Protein AF-A0A074REG5-F1 (afdb_monomer_lite)

Radius of gyration: 25.21 Å; chains: 1; bounding box: 46×37×76 Å

Sequence (120 aa):
PRLTLSINTLLETTALWSAQWFNKPKFHILLHLPEHIRRFGPATLFATETFESYNFIIRLRSIHSNRHAPSHDISRAFCRLYAVRFLVSGGWITQSVGSDGQSLQKITPRQAGSGILELM

Organism: NCBI:txid1423351

pLDDT: mean 84.44, std 11.98, range [45.91, 95.81]

Structure (mmCIF, N/CA/C/O backbone):
data_AF-A0A074REG5-F1
#
_entry.id   AF-A0A074REG5-F1
#
loop_
_atom_site.group_PDB
_atom_site.id
_atom_site.type_symbol
_atom_site.label_atom_id
_atom_site.label_alt_id
_atom_site.label_comp_id
_atom_site.label_asym_id
_atom_site.label_entity_id
_atom_site.label_seq_id
_atom_site.pdbx_PDB_ins_code
_atom_site.Cartn_x
_atom_site.Cartn_y
_atom_site.Cartn_z
_atom_site.occupancy
_atom_site.B_iso_or_equiv
_atom_site.auth_seq_id
_atom_site.auth_comp_id
_atom_site.auth_asym_id
_atom_site.auth_atom_id
_atom_site.pdbx_PDB_model_num
ATOM 1 N N . PRO A 1 1 ? -19.374 -12.621 11.558 1.00 70.69 1 PRO A N 1
ATOM 2 C CA . PRO A 1 1 ? -19.630 -12.799 13.008 1.00 70.69 1 PRO A CA 1
ATOM 3 C C . PRO A 1 1 ? -18.363 -12.906 13.878 1.00 70.69 1 PRO A C 1
ATOM 5 O O . PRO A 1 1 ? -18.261 -12.151 14.835 1.00 70.69 1 PRO A O 1
ATOM 8 N N . ARG A 1 2 ? -17.385 -13.770 13.550 1.00 89.38 2 ARG A N 1
ATOM 9 C CA . ARG A 1 2 ? -16.176 -13.960 14.383 1.00 89.38 2 ARG A CA 1
ATOM 10 C C . ARG A 1 2 ? -15.322 -12.698 14.565 1.00 89.38 2 ARG A C 1
ATOM 12 O O . ARG A 1 2 ? -14.957 -12.389 15.686 1.00 89.38 2 ARG A O 1
ATOM 19 N N . LEU A 1 3 ? -15.085 -11.939 13.492 1.00 89.00 3 LEU A N 1
ATOM 20 C CA . LEU A 1 3 ? -14.274 -10.716 13.549 1.00 89.00 3 LEU A CA 1
ATOM 21 C C . LEU A 1 3 ? -14.845 -9.664 14.516 1.00 89.00 3 LEU A C 1
ATOM 23 O O . LEU A 1 3 ? -14.117 -9.137 15.346 1.00 89.00 3 LEU A O 1
ATOM 27 N N . THR A 1 4 ? -16.147 -9.379 14.428 1.00 91.88 4 THR A N 1
ATOM 28 C CA . THR A 1 4 ? -16.814 -8.399 15.301 1.00 91.88 4 THR A CA 1
ATOM 29 C C . THR A 1 4 ? -16.741 -8.810 16.770 1.00 91.88 4 THR A C 1
ATOM 31 O O . THR A 1 4 ? -16.478 -7.969 17.619 1.00 91.88 4 THR A O 1
ATOM 34 N N . LEU A 1 5 ? -16.908 -10.105 17.063 1.00 94.31 5 LEU A N 1
ATOM 35 C CA . LEU A 1 5 ? -16.771 -10.628 18.422 1.00 94.31 5 LEU A CA 1
ATOM 36 C C . LEU A 1 5 ? -15.347 -10.423 18.953 1.00 94.31 5 LEU A C 1
ATOM 38 O O . LEU A 1 5 ? -15.178 -9.891 20.042 1.00 94.31 5 LEU A O 1
ATOM 42 N N . SER A 1 6 ? -14.329 -10.781 18.166 1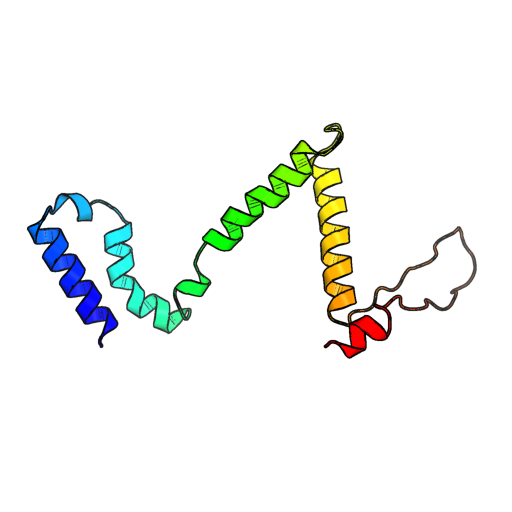.00 94.12 6 SER A N 1
ATOM 43 C CA . SER A 1 6 ? -12.927 -10.590 18.551 1.00 94.12 6 SER A CA 1
ATOM 44 C C . SER A 1 6 ? -12.578 -9.120 18.789 1.00 94.12 6 SER A C 1
ATOM 46 O O . SER A 1 6 ? -11.852 -8.817 19.731 1.00 94.12 6 SER A O 1
ATOM 48 N N . ILE A 1 7 ? -13.111 -8.209 17.967 1.00 94.38 7 ILE A N 1
ATOM 49 C CA . ILE A 1 7 ? -12.947 -6.764 18.168 1.00 94.38 7 ILE A CA 1
ATOM 50 C C . ILE A 1 7 ? -13.583 -6.351 19.495 1.00 94.38 7 ILE A C 1
ATOM 52 O O . ILE A 1 7 ? -12.907 -5.725 20.300 1.00 94.38 7 ILE A O 1
ATOM 56 N N . ASN A 1 8 ? -14.827 -6.748 19.765 1.00 94.50 8 ASN A N 1
ATOM 57 C CA . ASN A 1 8 ? -15.507 -6.396 21.014 1.00 94.50 8 ASN A CA 1
ATOM 58 C C . ASN A 1 8 ? -14.749 -6.908 22.245 1.00 94.50 8 ASN A C 1
ATOM 60 O O . ASN A 1 8 ? -14.478 -6.124 23.147 1.00 94.50 8 ASN A O 1
ATOM 64 N N . THR A 1 9 ? -14.302 -8.168 22.246 1.00 95.81 9 THR A N 1
ATOM 65 C CA . THR A 1 9 ? -13.486 -8.722 23.340 1.00 95.81 9 THR A CA 1
ATOM 66 C C . THR A 1 9 ? -12.182 -7.943 23.530 1.00 95.81 9 THR A C 1
ATOM 68 O O . THR A 1 9 ? -11.772 -7.676 24.659 1.00 95.81 9 THR A O 1
ATOM 71 N N . LEU A 1 10 ? -11.522 -7.531 22.443 1.00 94.62 10 LEU A N 1
ATOM 72 C CA . LEU A 1 10 ? -10.321 -6.700 22.523 1.00 94.62 10 LEU A CA 1
ATOM 73 C C . LEU A 1 10 ? -10.622 -5.310 23.103 1.00 94.62 10 LEU A C 1
ATOM 75 O O . LEU A 1 10 ? -9.859 -4.817 23.932 1.00 94.62 10 LEU A O 1
ATOM 79 N N . LEU A 1 11 ? -11.728 -4.675 22.711 1.00 94.12 11 LEU A N 1
ATOM 80 C CA . LEU A 1 11 ? -12.128 -3.375 23.255 1.00 94.12 11 LEU A CA 1
ATOM 81 C C . LEU A 1 11 ? -12.491 -3.483 24.744 1.00 94.12 11 LEU A C 1
ATOM 83 O O . LEU A 1 11 ? -12.010 -2.684 25.540 1.00 94.12 11 LEU A O 1
ATOM 87 N N . GLU A 1 12 ? -13.258 -4.496 25.142 1.00 94.56 12 GLU A N 1
ATOM 88 C CA . GLU A 1 12 ? -13.630 -4.747 26.541 1.00 94.56 12 GLU A CA 1
ATOM 89 C C . GLU A 1 12 ? -12.396 -4.985 27.423 1.00 94.56 12 GLU A C 1
ATOM 91 O O . GLU A 1 12 ? -12.228 -4.336 28.455 1.00 94.56 12 GLU A O 1
ATOM 96 N N . THR A 1 13 ? -11.477 -5.851 26.988 1.00 95.06 13 THR A N 1
ATOM 97 C CA . THR A 1 13 ? -10.223 -6.118 27.717 1.00 95.06 13 THR A CA 1
ATOM 98 C C . THR A 1 13 ? -9.319 -4.887 27.790 1.00 95.06 13 THR A C 1
ATOM 100 O O . THR A 1 13 ? -8.719 -4.624 28.833 1.00 95.06 13 THR A O 1
ATOM 103 N N . THR A 1 14 ? -9.264 -4.077 26.729 1.00 94.31 14 THR A N 1
ATOM 104 C CA . THR A 1 14 ? -8.507 -2.815 26.734 1.00 94.31 14 THR A CA 1
ATOM 105 C C . THR A 1 14 ? -9.126 -1.793 27.691 1.00 94.31 14 THR A C 1
ATOM 107 O O . THR A 1 14 ? -8.391 -1.089 28.380 1.00 94.31 14 THR A O 1
ATOM 110 N N . ALA A 1 15 ? -10.458 -1.733 27.790 1.00 93.81 15 ALA A N 1
ATOM 111 C CA . ALA A 1 15 ? -11.157 -0.859 28.732 1.00 93.81 15 ALA A CA 1
ATOM 112 C C . ALA A 1 15 ? -10.898 -1.232 30.190 1.00 93.81 15 ALA A C 1
ATOM 114 O O . ALA A 1 15 ? -10.700 -0.337 31.011 1.00 93.81 15 ALA A O 1
ATOM 115 N N . LEU A 1 16 ? -10.837 -2.533 30.489 1.00 95.38 16 LEU A N 1
ATOM 116 C CA . LEU A 1 16 ? -10.455 -3.030 31.811 1.00 95.38 16 LEU A CA 1
ATOM 117 C C . LEU A 1 16 ? -9.010 -2.667 32.167 1.00 95.38 16 LEU A C 1
ATOM 119 O O . LEU A 1 16 ? -8.718 -2.404 33.330 1.00 95.38 16 LEU A O 1
ATOM 123 N N . TRP A 1 17 ? -8.110 -2.635 31.182 1.00 94.25 17 TRP A N 1
ATOM 124 C CA . TRP A 1 17 ? -6.721 -2.250 31.414 1.00 94.25 17 TRP A CA 1
ATOM 125 C C . TRP A 1 17 ? -6.550 -0.735 31.589 1.00 94.25 17 TRP A C 1
ATOM 127 O O . TRP A 1 17 ? -5.944 -0.292 32.563 1.00 94.25 17 TRP A O 1
ATOM 137 N N . SER A 1 18 ? -7.054 0.071 30.648 1.00 93.25 18 SER A N 1
ATOM 138 C CA . SER A 1 18 ? -7.073 1.533 30.750 1.00 93.25 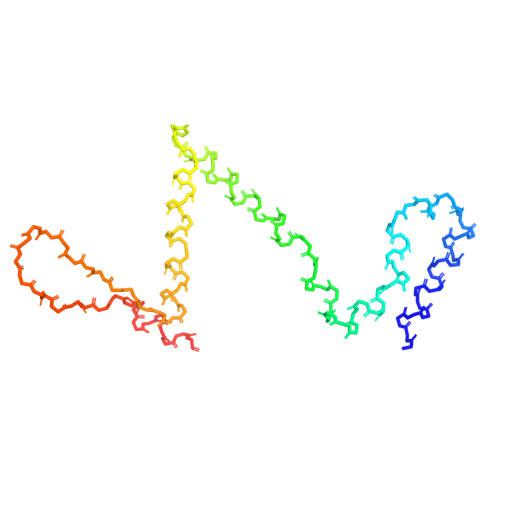18 SER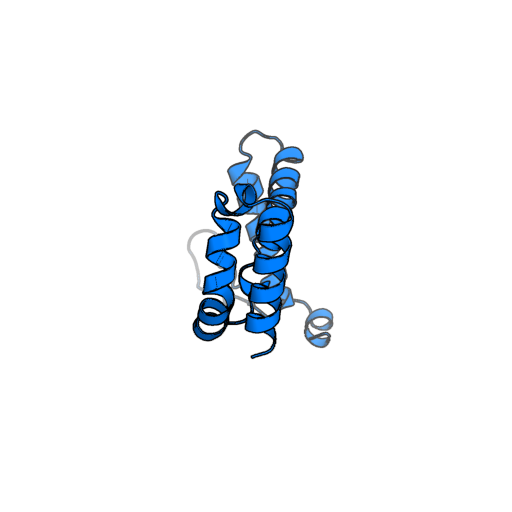 A CA 1
ATOM 139 C C . SER A 1 18 ? -7.973 2.168 29.689 1.00 93.25 18 SER A C 1
ATOM 141 O O . SER A 1 18 ? -7.744 2.044 28.484 1.00 93.25 18 SER A O 1
ATOM 143 N N . ALA A 1 19 ? -8.938 2.974 30.134 1.00 90.12 19 ALA A N 1
ATOM 144 C CA . ALA A 1 19 ? -9.818 3.723 29.239 1.00 90.12 19 ALA A CA 1
ATOM 145 C C . ALA A 1 19 ? -9.106 4.853 28.459 1.00 90.12 19 ALA A C 1
ATOM 147 O O . ALA A 1 19 ? -9.646 5.370 27.482 1.00 90.12 19 ALA A O 1
ATOM 148 N N . GLN A 1 20 ? -7.879 5.235 28.834 1.00 91.38 20 GLN A N 1
ATOM 149 C CA . GLN A 1 20 ? -7.147 6.317 28.156 1.00 91.38 20 GLN A CA 1
ATOM 150 C C . GLN A 1 20 ? -6.809 5.984 26.697 1.00 91.38 20 GLN A C 1
ATOM 152 O O . GLN A 1 20 ? -6.657 6.889 25.871 1.00 91.38 20 GLN A O 1
ATOM 157 N N . TRP A 1 21 ? -6.717 4.694 26.364 1.00 87.62 21 TRP A N 1
ATOM 158 C CA . TRP A 1 21 ? -6.415 4.225 25.015 1.00 87.62 21 TRP A CA 1
ATOM 159 C C . TRP A 1 21 ? -7.494 4.601 23.992 1.00 87.62 21 TRP A C 1
ATOM 161 O O . TRP A 1 21 ? -7.160 4.853 22.833 1.00 87.62 21 TRP A O 1
ATOM 171 N N . PHE A 1 22 ? -8.755 4.757 24.413 1.00 91.00 22 PHE A N 1
ATOM 172 C CA . PHE A 1 22 ? -9.860 5.136 23.522 1.00 91.00 22 PHE A CA 1
ATOM 173 C C . PHE A 1 22 ? -9.783 6.574 23.002 1.00 91.00 22 PHE A C 1
ATOM 175 O O . PHE A 1 22 ? -10.428 6.891 22.007 1.00 91.00 22 PHE A O 1
ATOM 182 N N . ASN A 1 23 ? -8.930 7.423 23.585 1.00 91.31 23 ASN A N 1
ATOM 183 C CA . ASN A 1 23 ? -8.636 8.744 23.024 1.00 91.31 23 ASN A CA 1
ATOM 184 C C . ASN A 1 23 ? -7.849 8.660 21.703 1.00 91.31 23 ASN A C 1
ATOM 186 O O . ASN A 1 23 ? -7.704 9.658 20.996 1.00 91.31 23 ASN A O 1
ATOM 190 N N . LYS A 1 24 ? -7.287 7.492 21.360 1.00 90.50 24 LYS A N 1
ATOM 191 C CA . LYS A 1 24 ? -6.577 7.299 20.094 1.00 90.50 24 LYS A CA 1
ATOM 192 C C . LYS A 1 24 ? -7.569 6.927 18.983 1.00 90.50 24 LYS A C 1
ATOM 194 O O . LYS A 1 24 ? -8.307 5.952 19.124 1.00 90.50 24 LYS A O 1
ATOM 199 N N . PRO A 1 25 ? -7.499 7.586 17.810 1.00 89.94 25 PRO A N 1
ATOM 200 C CA . PRO A 1 25 ? -8.435 7.347 16.706 1.00 89.94 25 PRO A CA 1
ATOM 201 C C . PRO A 1 25 ? -8.380 5.912 16.159 1.00 89.94 25 PRO A C 1
ATOM 203 O O . PRO A 1 25 ? -9.351 5.429 15.584 1.00 89.94 25 PRO A O 1
ATOM 206 N N . LYS A 1 26 ? -7.271 5.190 16.375 1.00 87.38 26 LYS A N 1
ATOM 207 C CA . LYS A 1 26 ? -7.111 3.794 15.940 1.00 87.38 26 LYS A CA 1
ATOM 208 C C . LYS A 1 26 ? -8.166 2.857 16.544 1.00 87.38 26 LYS A C 1
ATOM 210 O O . LYS A 1 26 ? -8.642 1.975 15.839 1.00 87.38 26 LYS A O 1
ATOM 215 N N . PHE A 1 27 ? -8.573 3.072 17.797 1.00 91.19 27 PHE A N 1
ATOM 216 C CA . PHE A 1 27 ? -9.607 2.249 18.438 1.00 91.19 27 PHE A CA 1
ATOM 217 C C . PHE A 1 27 ? -10.998 2.506 17.853 1.00 91.19 27 PHE A C 1
ATOM 219 O O . PHE A 1 27 ? -11.773 1.570 17.687 1.00 91.19 27 PHE A O 1
ATOM 226 N N . HIS A 1 28 ? -11.284 3.747 17.453 1.00 90.44 28 HIS A N 1
ATOM 227 C CA . HIS A 1 28 ? -12.514 4.075 16.735 1.00 90.44 28 HIS A CA 1
ATOM 228 C C . HIS A 1 28 ? -12.563 3.404 15.351 1.00 90.44 28 HIS A C 1
ATOM 230 O O . HIS A 1 28 ? -13.590 2.854 14.963 1.00 90.44 28 HIS A O 1
ATOM 236 N N . ILE A 1 29 ? -11.437 3.374 14.629 1.00 90.38 29 ILE A N 1
ATOM 237 C CA . ILE A 1 29 ? -11.339 2.736 13.305 1.00 90.38 29 ILE A CA 1
ATOM 238 C C . ILE A 1 29 ? -11.601 1.223 13.374 1.00 90.38 29 ILE A C 1
ATOM 240 O O . ILE A 1 29 ? -12.211 0.676 12.457 1.00 90.38 29 ILE A O 1
ATOM 244 N N . LEU A 1 30 ? -11.189 0.540 14.451 1.00 91.69 30 LEU A N 1
ATOM 245 C CA . LEU A 1 30 ? -11.446 -0.897 14.621 1.00 91.69 30 LEU A CA 1
ATOM 246 C C . LEU A 1 30 ? -12.942 -1.232 14.613 1.00 91.69 30 LEU A C 1
ATOM 248 O O . LEU A 1 30 ? -13.320 -2.269 14.074 1.00 91.69 30 LEU A O 1
ATOM 252 N N . LEU A 1 31 ? -13.793 -0.349 15.143 1.00 91.81 31 LEU A N 1
ATOM 253 C CA . LEU A 1 31 ? -15.244 -0.544 15.150 1.00 91.81 31 LEU A CA 1
ATOM 254 C C . LEU A 1 31 ? -15.830 -0.558 13.727 1.00 91.81 31 LEU A C 1
ATOM 256 O O . LEU A 1 31 ? -16.738 -1.333 13.434 1.00 91.81 31 LEU A O 1
ATOM 260 N N . HIS A 1 32 ? -15.257 0.255 12.836 1.00 91.62 32 HIS A N 1
ATOM 261 C CA . HIS A 1 32 ? -15.653 0.373 11.427 1.00 91.62 32 HIS A CA 1
ATOM 262 C C . HIS A 1 32 ? -14.997 -0.672 10.522 1.00 91.62 32 HIS A C 1
ATOM 264 O O . HIS A 1 32 ? -15.425 -0.873 9.386 1.00 91.62 32 HIS A O 1
ATOM 270 N N . LEU A 1 33 ? -13.974 -1.379 11.008 1.00 91.00 33 LEU A N 1
ATOM 271 C CA . LEU A 1 33 ? -13.219 -2.358 10.226 1.00 91.00 33 LEU A CA 1
ATOM 272 C C . LEU A 1 33 ? -14.107 -3.431 9.558 1.00 91.00 33 LEU A C 1
ATOM 274 O O . LEU A 1 33 ? -13.881 -3.716 8.381 1.00 91.00 33 LEU A O 1
ATOM 278 N N . PRO A 1 34 ? -15.136 -4.008 10.214 1.00 92.25 34 PRO A N 1
ATOM 279 C CA . PRO A 1 34 ? -16.024 -4.968 9.560 1.00 92.25 34 PRO A CA 1
ATOM 280 C C . PRO A 1 34 ? -16.809 -4.365 8.390 1.00 92.25 34 PRO A C 1
ATOM 282 O O . PRO A 1 34 ? -17.032 -5.048 7.392 1.00 92.25 34 PRO A O 1
ATOM 285 N N . GLU A 1 35 ? -17.235 -3.106 8.502 1.00 92.25 35 GLU A N 1
ATOM 286 C CA . GLU A 1 35 ? -17.925 -2.396 7.423 1.00 92.25 35 GLU A CA 1
ATOM 287 C C . GLU A 1 35 ? -16.963 -2.083 6.275 1.00 92.25 35 GLU A C 1
ATOM 289 O O . GLU A 1 35 ? -17.262 -2.383 5.118 1.00 92.25 35 GLU A O 1
ATOM 294 N N . HIS A 1 36 ? -15.767 -1.585 6.593 1.00 91.12 36 HIS A N 1
ATOM 295 C CA . HIS A 1 36 ? -14.726 -1.313 5.606 1.00 91.12 36 HIS A CA 1
ATOM 296 C C . HIS A 1 36 ? -14.327 -2.569 4.831 1.00 91.12 36 HIS A C 1
ATOM 298 O O . HIS A 1 36 ? -14.218 -2.512 3.610 1.00 91.12 36 HIS A O 1
ATOM 304 N N . ILE A 1 37 ? -14.179 -3.715 5.501 1.00 91.44 37 ILE A N 1
ATOM 305 C CA . ILE A 1 37 ? -13.829 -4.969 4.826 1.00 91.44 37 ILE A CA 1
ATOM 306 C C . ILE A 1 37 ? -14.927 -5.403 3.852 1.00 91.44 37 ILE A C 1
ATOM 308 O O . ILE A 1 37 ? -14.627 -5.862 2.752 1.00 91.44 37 ILE A O 1
ATOM 312 N N . ARG A 1 38 ? -16.204 -5.237 4.220 1.00 90.88 38 ARG A N 1
ATOM 313 C CA . ARG A 1 38 ? -17.324 -5.553 3.318 1.00 90.88 38 ARG A CA 1
ATOM 314 C C . ARG A 1 38 ? -17.363 -4.632 2.102 1.00 90.88 38 ARG A C 1
ATOM 316 O O . ARG A 1 38 ? -17.731 -5.085 1.026 1.00 90.88 38 ARG A O 1
ATOM 323 N N . ARG A 1 39 ? -17.015 -3.355 2.278 1.00 92.94 39 ARG A N 1
ATOM 324 C CA . ARG A 1 39 ? -17.109 -2.341 1.222 1.00 92.94 39 ARG A CA 1
ATOM 325 C C . ARG A 1 39 ? -15.893 -2.306 0.300 1.00 92.94 39 ARG A C 1
ATOM 327 O O . ARG A 1 39 ? -16.054 -2.088 -0.895 1.00 92.94 39 ARG A O 1
ATOM 334 N N . PHE A 1 40 ? -14.698 -2.490 0.849 1.00 89.25 40 PHE A N 1
ATOM 335 C CA . PHE A 1 40 ? -13.437 -2.257 0.144 1.00 89.25 40 PHE A CA 1
ATOM 336 C C . PHE A 1 40 ? -12.557 -3.509 0.021 1.00 89.25 40 PHE A C 1
ATOM 338 O O . PHE A 1 40 ? -11.546 -3.480 -0.676 1.00 89.25 40 PHE A O 1
ATOM 345 N N . GLY A 1 41 ? -12.940 -4.619 0.655 1.00 89.38 41 GLY A N 1
ATOM 346 C CA . GLY A 1 41 ? -12.180 -5.865 0.642 1.00 89.38 41 GLY A CA 1
ATOM 347 C C . GLY A 1 41 ? -11.200 -6.001 1.816 1.00 89.38 41 GLY A C 1
ATOM 348 O O . GLY A 1 41 ? -11.237 -5.222 2.768 1.00 89.38 41 GLY A O 1
ATOM 349 N N . PRO A 1 42 ? -10.338 -7.032 1.803 1.00 87.81 42 PRO A N 1
ATOM 350 C CA . PRO A 1 42 ? -9.463 -7.362 2.927 1.00 87.81 42 PRO A CA 1
ATOM 351 C C . PRO A 1 42 ? -8.571 -6.199 3.380 1.00 87.81 42 PRO A C 1
ATOM 353 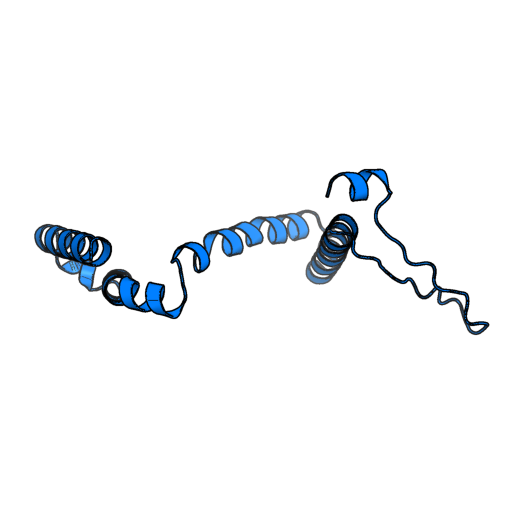O O . PRO A 1 42 ? -7.964 -5.515 2.559 1.00 87.81 42 PRO A O 1
ATOM 356 N N . ALA A 1 43 ? -8.417 -6.035 4.700 1.00 81.19 43 ALA A N 1
ATOM 357 C CA . ALA A 1 43 ? -7.626 -4.955 5.300 1.00 81.19 43 ALA A CA 1
ATOM 358 C C . ALA A 1 43 ? -6.158 -4.920 4.822 1.00 81.19 43 ALA A C 1
ATOM 360 O O . ALA A 1 43 ? -5.560 -3.850 4.750 1.00 81.19 43 ALA A O 1
ATOM 361 N N . THR A 1 44 ? -5.598 -6.073 4.442 1.00 81.69 44 THR A N 1
ATOM 362 C CA . THR A 1 44 ? -4.242 -6.210 3.887 1.00 81.69 44 THR A CA 1
ATOM 363 C C . THR A 1 44 ? -4.023 -5.360 2.636 1.00 81.69 44 THR A C 1
ATOM 365 O O . THR A 1 44 ? -2.915 -4.885 2.416 1.00 81.69 44 THR A O 1
ATOM 368 N N . LEU A 1 45 ? -5.069 -5.106 1.844 1.00 77.44 45 LEU A N 1
ATOM 369 C CA . LEU A 1 45 ? -4.976 -4.264 0.647 1.00 77.44 45 LEU A CA 1
ATOM 370 C C . LEU A 1 45 ? -4.738 -2.780 0.979 1.00 77.44 45 LEU A C 1
ATOM 372 O O . LEU A 1 45 ? -4.286 -2.031 0.118 1.00 77.44 45 LEU A O 1
ATOM 376 N N . PHE A 1 46 ? -5.011 -2.362 2.219 1.00 75.94 46 PHE A N 1
ATOM 377 C CA . PHE A 1 46 ? -4.814 -0.993 2.712 1.00 75.94 46 PHE A CA 1
ATOM 378 C C . PHE A 1 46 ? -3.557 -0.842 3.570 1.00 75.94 46 PHE A C 1
ATOM 380 O O . PHE A 1 46 ? -3.323 0.233 4.125 1.00 75.94 46 PHE A O 1
ATOM 387 N N . ALA A 1 47 ? -2.752 -1.898 3.713 1.00 82.31 47 ALA A N 1
ATOM 388 C CA . ALA A 1 47 ? -1.497 -1.804 4.437 1.00 82.31 47 ALA A CA 1
ATOM 389 C C . ALA A 1 47 ? -0.555 -0.836 3.703 1.00 82.31 47 ALA A C 1
ATOM 391 O O . ALA A 1 47 ? -0.169 -1.061 2.556 1.00 82.31 47 ALA A O 1
ATOM 392 N N . THR A 1 48 ? -0.168 0.253 4.371 1.00 86.31 48 THR A N 1
ATOM 393 C CA . THR A 1 48 ? 0.770 1.238 3.812 1.00 86.31 48 THR A CA 1
ATOM 394 C C . THR A 1 48 ? 2.213 0.749 3.835 1.00 86.31 48 THR A C 1
ATOM 396 O O . THR A 1 48 ? 3.054 1.337 3.168 1.00 86.31 48 THR A O 1
ATOM 399 N N . GLU A 1 49 ? 2.504 -0.351 4.533 1.00 86.56 49 GLU A N 1
ATOM 400 C CA . GLU A 1 49 ? 3.850 -0.900 4.730 1.00 86.56 49 GLU A CA 1
ATOM 401 C C . GLU A 1 49 ? 4.611 -1.122 3.413 1.00 86.56 49 GLU A C 1
ATOM 403 O O . GLU A 1 49 ? 5.775 -0.739 3.279 1.00 86.56 49 GLU A O 1
ATOM 408 N N . THR A 1 50 ? 3.955 -1.670 2.388 1.00 79.56 50 THR A N 1
ATOM 409 C CA . THR A 1 50 ? 4.587 -1.858 1.074 1.00 79.56 50 THR A CA 1
ATOM 410 C C . THR A 1 50 ? 4.920 -0.521 0.405 1.00 79.56 50 THR A C 1
ATOM 412 O O . THR A 1 50 ? 5.972 -0.383 -0.216 1.00 79.56 50 THR A O 1
ATOM 415 N N . PHE A 1 51 ? 4.079 0.498 0.576 1.00 82.19 51 PHE A N 1
ATOM 416 C CA . PHE A 1 51 ? 4.360 1.839 0.063 1.00 82.19 51 PHE A CA 1
ATOM 417 C C . PHE A 1 51 ? 5.454 2.543 0.876 1.00 82.19 51 PHE A C 1
ATOM 419 O O . PHE A 1 51 ? 6.315 3.213 0.310 1.00 82.19 51 PHE A O 1
ATOM 426 N N . GLU A 1 52 ? 5.477 2.352 2.193 1.00 89.19 52 GLU A N 1
ATOM 427 C CA . GLU A 1 52 ? 6.488 2.923 3.082 1.00 89.19 52 GLU A CA 1
ATOM 428 C C . GLU A 1 52 ? 7.866 2.302 2.851 1.00 89.19 52 GLU A C 1
ATOM 430 O O . GLU A 1 52 ? 8.858 3.032 2.774 1.00 89.19 52 GLU A O 1
ATOM 435 N N . SER A 1 53 ? 7.941 0.983 2.656 1.00 88.81 53 SER A N 1
ATOM 436 C CA . SER A 1 53 ? 9.189 0.294 2.305 1.00 88.81 53 SER A CA 1
ATOM 437 C C . SER A 1 53 ? 9.751 0.764 0.959 1.00 88.81 53 SER A C 1
ATOM 439 O O . SER A 1 53 ? 10.969 0.813 0.782 1.00 88.81 53 SER A O 1
ATOM 441 N N . TYR A 1 54 ? 8.908 1.242 0.037 1.00 86.38 54 TYR A N 1
ATOM 442 C CA . TYR A 1 54 ? 9.361 1.827 -1.228 1.00 86.38 54 TYR A CA 1
ATOM 443 C C . TYR A 1 54 ? 10.198 3.103 -1.041 1.00 86.38 54 TYR A C 1
ATOM 445 O O . TYR A 1 54 ? 11.086 3.392 -1.850 1.00 86.38 54 TYR A O 1
ATOM 453 N N . ASN A 1 55 ? 10.006 3.834 0.065 1.00 89.44 55 ASN A N 1
ATOM 454 C CA . ASN A 1 55 ? 10.837 4.994 0.396 1.00 89.44 55 ASN A CA 1
ATOM 455 C C . ASN A 1 55 ? 12.320 4.622 0.527 1.00 89.44 55 ASN A C 1
ATOM 457 O O . ASN A 1 55 ? 13.184 5.446 0.221 1.00 89.44 55 ASN A O 1
ATOM 461 N N . PHE A 1 56 ? 12.637 3.389 0.935 1.00 91.38 56 PHE A N 1
ATOM 462 C CA . PHE A 1 56 ? 14.014 2.899 0.974 1.00 91.38 56 PHE A CA 1
ATOM 463 C C . PHE A 1 56 ? 14.647 2.883 -0.422 1.00 91.38 56 PHE A C 1
ATOM 465 O O . PHE A 1 56 ? 15.760 3.376 -0.599 1.00 91.38 56 PHE A O 1
ATOM 472 N N . ILE A 1 57 ? 13.919 2.400 -1.433 1.00 89.25 57 ILE A N 1
ATOM 473 C CA . ILE A 1 57 ? 14.395 2.337 -2.822 1.00 89.25 57 ILE A CA 1
ATOM 474 C C . ILE A 1 57 ? 14.647 3.749 -3.362 1.00 89.25 57 ILE A C 1
ATOM 476 O O . ILE A 1 57 ? 15.693 4.008 -3.960 1.00 89.25 57 ILE A O 1
ATOM 480 N N . ILE A 1 58 ? 13.726 4.684 -3.105 1.00 89.88 58 ILE A N 1
ATOM 481 C CA . ILE A 1 58 ? 13.871 6.092 -3.505 1.00 89.88 58 ILE A CA 1
ATOM 482 C C . ILE A 1 58 ? 15.129 6.701 -2.870 1.00 89.88 58 ILE A C 1
ATOM 484 O O . ILE A 1 58 ? 15.956 7.296 -3.567 1.00 89.88 58 ILE A O 1
ATOM 488 N N . ARG A 1 59 ? 15.316 6.508 -1.559 1.00 90.50 59 ARG A N 1
ATOM 489 C CA . ARG A 1 59 ? 16.501 6.989 -0.833 1.00 90.50 59 ARG A CA 1
ATOM 490 C C . ARG A 1 59 ? 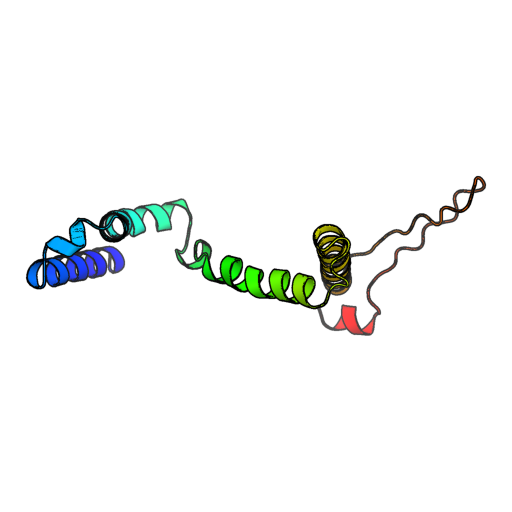17.783 6.375 -1.377 1.00 90.50 59 ARG A C 1
ATOM 492 O O . ARG A 1 59 ? 18.751 7.101 -1.577 1.00 90.50 59 ARG A O 1
ATOM 499 N N . LEU A 1 60 ? 17.785 5.080 -1.686 1.00 90.88 60 LEU A N 1
ATOM 500 C CA . LEU A 1 60 ? 18.942 4.397 -2.257 1.00 90.88 60 LEU A CA 1
ATOM 501 C C . LEU A 1 60 ? 19.362 5.033 -3.589 1.00 90.88 60 LEU A C 1
ATOM 503 O O . LEU A 1 60 ? 20.543 5.326 -3.776 1.00 90.88 60 LEU A O 1
ATOM 507 N N . ARG A 1 61 ? 18.405 5.318 -4.484 1.00 89.56 61 ARG A N 1
ATOM 508 C CA . ARG A 1 61 ? 18.681 6.006 -5.759 1.00 89.56 61 ARG A CA 1
ATOM 509 C C . ARG A 1 61 ? 19.145 7.448 -5.561 1.00 89.56 61 ARG A C 1
ATOM 511 O O . ARG A 1 61 ? 19.988 7.906 -6.323 1.00 89.56 61 ARG A O 1
ATOM 518 N N . SER A 1 62 ? 18.652 8.130 -4.530 1.00 89.69 62 SER A N 1
ATOM 519 C CA . SER A 1 62 ? 19.108 9.476 -4.174 1.00 89.69 62 SER A CA 1
ATOM 520 C C . SER A 1 62 ? 20.537 9.496 -3.620 1.00 89.69 62 SER A C 1
ATOM 522 O O . SER A 1 62 ? 21.310 10.391 -3.954 1.00 89.69 62 SER A O 1
ATOM 524 N N . ILE A 1 63 ? 20.899 8.543 -2.753 1.00 90.06 63 ILE A N 1
ATOM 525 C CA . ILE A 1 63 ? 22.218 8.489 -2.103 1.00 90.06 63 ILE A CA 1
ATOM 526 C C . ILE A 1 63 ? 23.313 8.168 -3.124 1.00 90.06 63 ILE A C 1
ATOM 528 O O . ILE A 1 63 ? 24.383 8.762 -3.036 1.00 90.06 63 ILE A O 1
ATOM 532 N N . HIS A 1 64 ? 23.027 7.287 -4.085 1.00 86.94 64 HIS A N 1
ATOM 533 C CA . HIS A 1 64 ? 23.974 6.820 -5.107 1.00 86.94 64 HIS A CA 1
ATOM 534 C C . HIS A 1 64 ? 23.926 7.628 -6.419 1.00 86.94 64 HIS A C 1
ATOM 536 O O . HIS A 1 64 ? 24.495 7.208 -7.424 1.00 86.94 64 HIS A O 1
ATOM 542 N N . SER A 1 65 ? 23.225 8.763 -6.440 1.00 87.12 65 SER A N 1
ATOM 543 C CA . SER A 1 65 ? 23.260 9.721 -7.550 1.00 87.12 65 SER A CA 1
ATOM 544 C C . SER A 1 65 ? 24.440 10.683 -7.371 1.00 87.12 65 SER A C 1
ATOM 546 O O . SER A 1 65 ? 24.885 10.932 -6.252 1.00 87.12 65 SER A O 1
ATOM 548 N N . ASN A 1 66 ? 24.890 11.305 -8.464 1.00 86.50 66 ASN A N 1
ATOM 549 C CA . ASN A 1 66 ? 25.865 12.403 -8.440 1.00 86.50 66 ASN A CA 1
ATOM 550 C C . ASN A 1 66 ? 25.314 13.685 -7.774 1.00 86.50 66 ASN A C 1
ATOM 552 O O . ASN A 1 66 ? 25.992 14.707 -7.746 1.00 86.50 66 ASN A O 1
ATOM 556 N N . ARG A 1 67 ? 24.071 13.651 -7.270 1.00 81.94 67 ARG A N 1
ATOM 557 C CA . ARG A 1 67 ? 23.359 14.682 -6.495 1.00 81.94 67 ARG A CA 1
ATOM 558 C C . ARG A 1 67 ? 23.174 16.044 -7.165 1.00 81.94 67 ARG A C 1
ATOM 560 O O . ARG A 1 67 ? 22.545 16.911 -6.572 1.00 81.94 67 ARG A O 1
ATOM 567 N N . HIS A 1 68 ? 23.614 16.209 -8.410 1.00 87.56 68 HIS A N 1
ATOM 568 C CA . HIS A 1 68 ? 23.347 17.401 -9.218 1.00 87.56 68 HIS A CA 1
ATOM 569 C C . HIS A 1 68 ? 21.856 17.580 -9.539 1.00 87.56 68 HIS A C 1
ATOM 571 O O . HIS A 1 68 ? 21.357 18.701 -9.528 1.00 87.56 68 HIS A O 1
ATOM 577 N N . ALA A 1 69 ? 21.141 16.483 -9.809 1.00 89.25 69 ALA A N 1
ATOM 578 C CA . ALA A 1 69 ? 19.698 16.485 -10.048 1.00 89.25 69 ALA A CA 1
ATOM 579 C C . ALA A 1 69 ? 19.062 15.155 -9.586 1.00 89.25 69 ALA A C 1
ATOM 581 O O . ALA A 1 69 ? 18.684 14.322 -10.416 1.00 89.25 69 ALA A O 1
ATOM 582 N N . PRO A 1 70 ? 18.927 14.926 -8.262 1.00 87.25 70 PRO A N 1
ATOM 583 C CA . PRO A 1 70 ? 18.461 13.649 -7.716 1.00 87.25 70 PRO A CA 1
ATOM 584 C C . PRO A 1 70 ? 17.100 13.211 -8.268 1.00 87.25 70 PRO A C 1
ATOM 586 O O . PRO A 1 70 ? 16.903 12.038 -8.563 1.00 87.25 70 PRO A O 1
ATOM 589 N N . SER A 1 71 ? 16.168 14.147 -8.462 1.00 90.31 71 SER A N 1
ATOM 590 C CA . SER A 1 71 ? 14.836 13.869 -9.012 1.00 90.31 71 SER A CA 1
ATOM 591 C C . SER A 1 71 ? 14.890 13.303 -10.433 1.00 90.31 71 SER A C 1
ATOM 593 O O . SER A 1 71 ? 14.199 12.330 -10.739 1.00 90.31 71 SER A O 1
ATOM 595 N N . HIS A 1 72 ? 15.741 13.865 -11.294 1.00 90.62 72 HIS A N 1
ATOM 596 C CA . HIS A 1 72 ? 15.927 13.397 -12.665 1.00 90.62 72 HIS A CA 1
ATOM 597 C C . HIS A 1 72 ? 16.573 12.006 -12.696 1.00 90.62 72 HIS A C 1
ATOM 599 O O . HIS A 1 72 ? 16.129 11.123 -13.432 1.00 90.62 72 HIS A O 1
ATOM 605 N N . ASP A 1 73 ? 17.572 11.773 -11.845 1.00 90.31 73 ASP A N 1
ATOM 606 C CA . ASP A 1 73 ? 18.252 10.481 -11.756 1.00 90.31 73 ASP A CA 1
ATOM 607 C C . ASP A 1 73 ? 17.329 9.378 -11.229 1.00 90.31 73 ASP A C 1
ATOM 609 O O . ASP A 1 73 ? 17.316 8.266 -11.764 1.00 90.31 73 ASP A O 1
ATOM 613 N N . ILE A 1 74 ? 16.508 9.697 -10.227 1.00 91.69 74 ILE A N 1
ATOM 614 C CA . ILE A 1 74 ? 15.461 8.820 -9.693 1.00 91.69 74 ILE A CA 1
ATOM 615 C C . ILE A 1 74 ? 14.382 8.553 -10.755 1.00 91.69 74 ILE A C 1
ATOM 617 O O . ILE A 1 74 ? 13.948 7.415 -10.928 1.00 91.69 74 ILE A O 1
ATOM 621 N N . SER A 1 75 ? 13.971 9.559 -11.525 1.00 92.62 75 SER A N 1
ATOM 622 C CA . SER A 1 75 ? 13.003 9.369 -12.611 1.00 92.62 75 SER A CA 1
ATOM 623 C C . SER A 1 75 ? 13.550 8.438 -13.700 1.00 92.62 75 SER A C 1
ATOM 625 O O . SER A 1 75 ? 12.917 7.445 -14.066 1.00 92.62 75 SER A O 1
ATOM 627 N N . ARG A 1 76 ? 14.786 8.673 -14.158 1.00 91.56 76 ARG A N 1
ATOM 628 C CA . ARG A 1 76 ? 15.457 7.829 -15.160 1.00 91.56 76 ARG A CA 1
ATOM 629 C C . ARG A 1 76 ? 15.653 6.398 -14.662 1.00 91.56 76 ARG A C 1
ATOM 631 O O . ARG A 1 76 ? 15.503 5.445 -15.426 1.00 91.56 76 ARG A O 1
ATOM 638 N N . ALA A 1 77 ? 15.983 6.248 -13.383 1.00 90.81 77 ALA A N 1
ATOM 639 C CA . ALA A 1 77 ? 16.066 4.972 -12.693 1.00 90.81 77 ALA A CA 1
ATOM 640 C C . ALA A 1 77 ? 14.757 4.184 -12.754 1.00 90.81 77 ALA A C 1
ATOM 642 O O . ALA A 1 77 ? 14.757 3.021 -13.164 1.00 90.81 77 ALA A O 1
ATOM 643 N N . PHE A 1 78 ? 13.656 4.821 -12.357 1.00 92.12 78 PHE A N 1
ATOM 644 C CA . PHE A 1 78 ? 12.344 4.191 -12.348 1.00 92.12 78 PHE A CA 1
ATOM 645 C C . PHE A 1 78 ? 11.849 3.895 -13.755 1.00 92.12 78 PHE A C 1
ATOM 647 O O . PHE A 1 78 ? 11.374 2.792 -13.989 1.00 92.12 78 PHE A O 1
ATOM 654 N N . CYS A 1 79 ? 12.045 4.802 -14.713 1.00 92.31 79 CYS A N 1
ATOM 655 C CA . CYS A 1 79 ? 11.704 4.563 -16.115 1.00 92.31 79 CYS A CA 1
ATOM 656 C C . CYS A 1 79 ? 12.341 3.263 -16.637 1.00 92.31 79 CYS A C 1
ATOM 658 O O . CYS A 1 79 ? 11.657 2.421 -17.215 1.00 92.31 79 CYS A O 1
ATOM 660 N N . ARG A 1 80 ? 13.625 3.031 -16.332 1.00 90.12 80 ARG A N 1
ATOM 661 C CA . ARG A 1 80 ? 14.313 1.777 -16.680 1.00 90.12 80 ARG A CA 1
ATOM 662 C C . ARG A 1 80 ? 13.742 0.567 -15.941 1.00 90.12 80 ARG A C 1
ATOM 664 O O . ARG A 1 80 ? 13.527 -0.463 -16.568 1.00 90.12 80 ARG A O 1
ATOM 671 N N . LEU A 1 81 ? 13.483 0.682 -14.637 1.00 91.31 81 LEU A N 1
ATOM 672 C CA . LEU A 1 81 ? 12.906 -0.408 -13.840 1.00 91.31 81 LEU A CA 1
ATOM 673 C C . LEU A 1 81 ? 11.529 -0.834 -14.375 1.00 91.31 81 LEU A C 1
ATOM 675 O O . LEU A 1 81 ? 11.279 -2.023 -14.558 1.00 91.31 81 LEU A O 1
ATOM 679 N N . TYR A 1 82 ? 10.656 0.132 -14.664 1.00 91.19 82 TYR A N 1
ATOM 680 C CA . TYR A 1 82 ? 9.332 -0.125 -15.225 1.00 91.19 82 TYR A CA 1
ATOM 681 C C . TYR A 1 82 ? 9.407 -0.687 -16.643 1.00 91.19 82 TYR A C 1
ATOM 683 O O . TYR A 1 82 ? 8.661 -1.612 -16.948 1.00 91.19 82 TYR A O 1
ATOM 691 N N . ALA A 1 83 ? 10.327 -0.196 -17.480 1.00 90.12 83 ALA A N 1
ATOM 692 C CA . ALA A 1 83 ? 10.552 -0.751 -18.811 1.00 90.12 83 ALA A CA 1
ATOM 693 C C . ALA A 1 83 ? 10.985 -2.223 -18.744 1.00 90.12 83 ALA A C 1
ATOM 695 O O . ALA A 1 83 ? 10.422 -3.052 -19.450 1.00 90.12 83 ALA A O 1
ATOM 696 N N . VAL A 1 84 ? 11.921 -2.572 -17.853 1.00 89.88 84 VAL A N 1
ATOM 697 C CA . VAL A 1 84 ? 12.332 -3.970 -17.641 1.00 89.88 84 VAL A CA 1
ATOM 698 C C . VAL A 1 84 ? 11.156 -4.810 -17.156 1.00 89.88 84 VAL A C 1
ATOM 700 O O . VAL A 1 84 ? 10.893 -5.859 -17.733 1.00 89.88 84 VAL A O 1
ATOM 703 N N . ARG A 1 85 ? 10.405 -4.341 -16.150 1.00 91.38 85 ARG A N 1
ATOM 704 C CA . ARG A 1 85 ? 9.218 -5.054 -15.652 1.00 91.38 85 ARG A CA 1
ATOM 705 C C . ARG A 1 85 ? 8.212 -5.313 -16.770 1.00 91.38 85 ARG A C 1
ATOM 707 O O . ARG A 1 85 ? 7.693 -6.417 -16.876 1.00 91.38 85 ARG A O 1
ATOM 714 N N . PHE A 1 86 ? 7.945 -4.302 -17.592 1.00 90.81 86 PHE A N 1
ATOM 715 C CA . PHE A 1 86 ? 7.011 -4.389 -18.706 1.00 90.81 86 PHE A CA 1
ATOM 716 C C . PHE A 1 86 ? 7.474 -5.388 -19.772 1.00 90.81 86 PHE A C 1
ATOM 718 O O . PHE A 1 86 ? 6.684 -6.234 -20.174 1.00 90.81 86 PHE A O 1
ATOM 725 N N . LEU A 1 87 ? 8.752 -5.348 -20.161 1.00 90.00 87 LEU A N 1
ATOM 726 C CA . LEU A 1 87 ? 9.332 -6.298 -21.116 1.00 90.00 87 LEU A CA 1
ATOM 727 C C . LEU A 1 87 ? 9.300 -7.735 -20.591 1.00 90.00 87 LEU A C 1
ATOM 729 O O . LEU A 1 87 ? 8.911 -8.642 -21.319 1.00 90.00 87 LEU A O 1
ATOM 733 N N . VAL A 1 88 ? 9.693 -7.937 -19.328 1.00 89.12 88 VAL A N 1
ATOM 734 C CA . VAL A 1 88 ? 9.665 -9.257 -18.683 1.00 89.12 88 VAL A CA 1
ATOM 735 C C . VAL A 1 88 ? 8.237 -9.786 -18.622 1.00 89.12 88 VAL A C 1
ATOM 737 O O . VAL A 1 88 ? 8.043 -10.954 -18.898 1.00 89.12 88 VAL A O 1
ATOM 740 N N . SER A 1 89 ? 7.240 -8.924 -18.385 1.00 90.00 89 SER A N 1
ATOM 741 C CA . SER A 1 89 ? 5.804 -9.272 -18.394 1.00 90.00 89 SER A CA 1
ATOM 742 C C . SER A 1 89 ? 5.224 -9.551 -19.791 1.00 90.00 89 SER A C 1
ATOM 744 O O . SER A 1 89 ? 4.008 -9.522 -19.964 1.00 90.00 89 SER A O 1
ATOM 746 N N . GLY A 1 90 ? 6.069 -9.747 -20.806 1.00 87.81 90 GLY A N 1
ATOM 747 C CA . GLY A 1 90 ? 5.660 -10.006 -22.187 1.00 87.81 90 GLY A CA 1
ATOM 748 C C . GLY A 1 90 ? 5.332 -8.760 -23.014 1.00 87.81 90 GLY A C 1
ATOM 749 O O . GLY A 1 90 ? 5.010 -8.891 -24.194 1.00 87.81 90 GLY A O 1
ATOM 750 N N . GLY A 1 91 ? 5.442 -7.557 -22.445 1.00 89.12 91 GLY A N 1
ATOM 751 C CA . GLY A 1 91 ? 5.219 -6.301 -23.157 1.00 89.12 91 GLY A CA 1
ATOM 752 C C . GLY A 1 91 ? 6.300 -5.996 -24.200 1.00 89.12 91 GLY A C 1
ATOM 753 O O . GLY A 1 91 ? 7.419 -6.505 -24.136 1.00 89.12 91 GLY A O 1
ATOM 754 N N . TRP A 1 92 ? 5.986 -5.117 -25.154 1.00 86.75 92 TRP A N 1
ATOM 755 C CA . TRP A 1 92 ? 6.907 -4.685 -26.210 1.00 86.75 92 TRP A CA 1
ATOM 756 C C . TRP A 1 92 ? 7.044 -3.164 -26.275 1.00 86.75 92 TRP A C 1
ATOM 758 O O . TRP A 1 92 ? 6.078 -2.420 -26.122 1.00 86.75 92 TRP A O 1
ATOM 768 N N . ILE A 1 93 ? 8.251 -2.677 -26.547 1.00 83.75 93 ILE A N 1
ATOM 769 C CA . ILE A 1 93 ? 8.536 -1.245 -26.672 1.00 83.75 93 ILE A CA 1
ATOM 770 C C . ILE A 1 93 ? 8.876 -0.931 -28.127 1.00 83.75 93 ILE A C 1
ATOM 772 O O . ILE A 1 93 ? 9.783 -1.520 -28.714 1.00 83.75 93 ILE A O 1
ATOM 776 N N . THR A 1 94 ? 8.165 0.028 -28.710 1.00 80.12 94 THR A N 1
ATOM 777 C CA . THR A 1 94 ? 8.425 0.541 -30.057 1.00 80.12 94 THR A CA 1
ATOM 778 C C . THR A 1 94 ? 9.392 1.715 -29.970 1.00 80.12 94 THR A C 1
ATOM 780 O O . THR A 1 94 ? 9.065 2.746 -29.383 1.00 80.12 94 THR A O 1
ATOM 783 N N . GLN A 1 95 ? 10.589 1.584 -30.539 1.00 68.81 95 GLN A N 1
ATOM 784 C CA . GLN A 1 95 ? 11.520 2.706 -30.635 1.00 68.81 95 GLN A CA 1
ATOM 785 C C . GLN A 1 95 ? 11.290 3.437 -31.961 1.00 68.81 95 GLN A C 1
ATOM 787 O O . GLN A 1 95 ? 11.521 2.863 -33.021 1.00 68.81 95 GLN A O 1
ATOM 792 N N . SER A 1 96 ? 10.872 4.705 -31.911 1.00 58.72 96 SER A N 1
ATOM 793 C CA . SER A 1 96 ? 11.013 5.586 -33.074 1.00 58.72 96 SER A CA 1
ATOM 794 C C . SER A 1 96 ? 12.498 5.914 -33.215 1.00 58.72 96 SER A C 1
ATOM 796 O O . SER A 1 96 ? 13.076 6.573 -32.347 1.00 58.72 96 SER A O 1
ATOM 798 N N . VAL A 1 97 ? 13.148 5.384 -34.249 1.00 57.38 97 VAL A N 1
ATOM 799 C CA . VAL A 1 97 ? 14.513 5.785 -34.599 1.00 57.38 97 VAL A CA 1
ATOM 800 C C . VAL A 1 97 ? 14.400 7.141 -35.287 1.00 57.38 97 VAL A C 1
ATOM 802 O O . VAL A 1 97 ? 14.198 7.229 -36.491 1.00 57.38 97 VAL A O 1
ATOM 805 N N . GLY A 1 98 ? 14.439 8.208 -34.493 1.00 49.81 98 GLY A N 1
ATOM 806 C CA . GLY A 1 98 ? 14.524 9.569 -34.998 1.00 49.81 98 GLY A CA 1
ATOM 807 C C . GLY A 1 98 ? 15.981 9.977 -35.149 1.00 49.81 98 GLY A C 1
ATOM 808 O O . GLY A 1 98 ? 16.611 10.368 -34.172 1.00 49.81 98 GLY A O 1
ATOM 809 N N . SER A 1 99 ? 16.487 9.912 -36.373 1.00 45.91 99 SER A N 1
ATOM 810 C CA . SER A 1 99 ? 17.489 10.857 -36.865 1.00 45.91 99 SER A CA 1
ATOM 811 C C . SER A 1 99 ? 16.858 11.548 -38.063 1.00 45.91 99 SER A C 1
ATOM 813 O O . SER A 1 99 ? 16.523 10.887 -39.040 1.00 45.91 99 SER A O 1
ATOM 815 N N . ASP A 1 100 ? 16.601 12.842 -37.896 1.00 55.16 100 ASP A N 1
ATOM 816 C CA . ASP A 1 100 ? 16.491 13.869 -38.927 1.00 55.16 100 ASP A CA 1
ATOM 817 C C . ASP A 1 100 ? 15.917 13.411 -40.273 1.00 55.16 100 ASP A C 1
ATOM 819 O O . ASP A 1 100 ? 16.629 12.992 -41.178 1.00 55.16 100 ASP A O 1
ATOM 823 N N . GLY A 1 101 ? 14.593 13.543 -40.389 1.00 54.75 101 GLY A N 1
ATOM 824 C CA . GLY A 1 101 ? 13.890 13.716 -41.657 1.00 54.75 101 GLY A CA 1
ATOM 825 C C . GLY A 1 101 ? 14.330 12.826 -42.819 1.00 54.75 101 GLY A C 1
ATOM 826 O O . GLY A 1 101 ? 14.864 13.349 -43.788 1.00 54.75 101 GLY A O 1
ATOM 827 N N . GLN A 1 102 ? 14.010 11.529 -42.786 1.00 49.28 102 GLN A N 1
ATOM 828 C CA . GLN A 1 102 ? 13.552 10.790 -43.972 1.00 49.28 102 GLN A CA 1
ATOM 829 C C . GLN A 1 102 ? 13.116 9.359 -43.634 1.00 49.28 102 GLN A C 1
ATOM 831 O O . GLN A 1 102 ? 13.821 8.612 -42.966 1.00 49.28 102 GLN A O 1
ATOM 836 N N . SER A 1 103 ? 11.978 8.970 -44.217 1.00 46.44 103 SER A N 1
ATOM 837 C CA . SER A 1 103 ? 11.405 7.617 -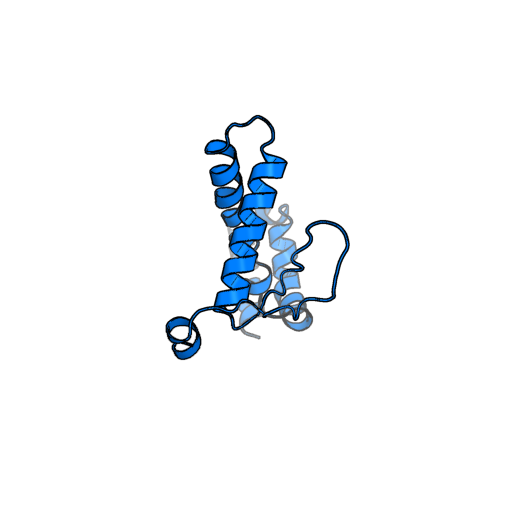44.316 1.00 46.44 103 SER A CA 1
ATOM 838 C C . SER A 1 103 ? 10.910 6.947 -43.020 1.00 46.44 103 SER A C 1
ATOM 840 O O . SER A 1 103 ? 11.640 6.750 -42.055 1.00 46.44 103 SER A O 1
ATOM 842 N N . LEU A 1 104 ? 9.633 6.541 -43.040 1.00 54.66 104 LEU A N 1
ATOM 843 C CA . LEU A 1 104 ? 8.976 5.674 -42.056 1.00 54.66 104 LEU A CA 1
ATOM 844 C C . LEU A 1 104 ? 9.660 4.294 -42.039 1.00 54.66 104 LEU A C 1
ATOM 846 O O . LEU A 1 104 ? 9.178 3.343 -42.656 1.00 54.66 104 LEU A O 1
ATOM 850 N N . GLN A 1 105 ? 10.809 4.169 -41.375 1.00 53.44 105 GLN A N 1
ATOM 851 C CA . GLN A 1 105 ? 11.429 2.864 -41.174 1.00 53.44 105 GLN A CA 1
ATOM 852 C C . GLN A 1 105 ? 10.571 2.041 -40.210 1.00 53.44 105 GLN A C 1
ATOM 854 O O . GLN A 1 105 ? 10.195 2.493 -39.128 1.00 53.44 105 GLN A O 1
ATOM 859 N N . LYS A 1 106 ? 10.231 0.825 -40.650 1.00 54.62 106 LYS A N 1
ATOM 860 C CA . LYS A 1 106 ? 9.420 -0.167 -39.939 1.00 54.62 106 LYS A CA 1
ATOM 861 C C . LYS A 1 106 ? 9.920 -0.317 -38.499 1.00 54.62 106 LYS A C 1
ATOM 863 O O . LYS A 1 106 ? 10.997 -0.860 -38.268 1.00 54.62 106 LYS A O 1
ATOM 868 N N . ILE A 1 107 ? 9.135 0.169 -37.539 1.00 59.38 107 ILE A N 1
ATOM 869 C CA . ILE A 1 107 ? 9.484 0.116 -36.119 1.00 59.38 107 ILE A CA 1
ATOM 870 C C . ILE A 1 107 ? 9.476 -1.350 -35.684 1.00 59.38 107 ILE A C 1
ATOM 872 O O . ILE A 1 107 ? 8.415 -1.953 -35.540 1.00 59.38 107 ILE A O 1
ATOM 876 N N . THR A 1 108 ? 10.650 -1.946 -35.493 1.00 66.88 108 THR A N 1
ATOM 877 C CA . THR A 1 108 ? 10.748 -3.291 -34.922 1.00 66.88 108 THR A CA 1
ATOM 878 C C . THR A 1 108 ? 10.473 -3.207 -33.418 1.00 66.88 108 THR A C 1
ATOM 880 O O . THR A 1 108 ? 11.232 -2.527 -32.714 1.00 66.88 108 THR A O 1
ATOM 883 N N . PRO A 1 109 ? 9.412 -3.853 -32.901 1.00 72.25 109 PRO A N 1
ATOM 884 C CA . PRO A 1 109 ? 9.145 -3.873 -31.469 1.00 72.25 109 PRO A CA 1
ATOM 885 C C . PRO A 1 109 ? 10.278 -4.605 -30.742 1.00 72.25 109 PRO A C 1
ATOM 887 O O . PRO A 1 109 ? 10.687 -5.693 -31.144 1.00 72.25 109 PRO A O 1
ATOM 890 N N . ARG A 1 110 ? 10.801 -4.006 -29.669 1.00 79.00 110 ARG A N 1
ATOM 891 C CA . ARG A 1 110 ? 11.745 -4.667 -28.761 1.00 79.00 110 ARG A CA 1
ATOM 892 C C . ARG A 1 110 ? 10.955 -5.375 -27.668 1.00 79.00 110 ARG A C 1
ATOM 894 O O . ARG A 1 110 ? 10.174 -4.729 -26.974 1.00 79.00 110 ARG A O 1
ATOM 901 N N . GLN A 1 111 ? 11.181 -6.672 -27.511 1.00 83.62 111 GLN A N 1
ATOM 902 C CA . GLN A 1 111 ? 10.569 -7.520 -26.487 1.00 83.62 111 GLN A CA 1
ATOM 903 C C . GLN A 1 111 ? 11.671 -8.209 -25.665 1.00 83.62 111 GLN A C 1
ATOM 905 O O . GLN A 1 111 ? 12.842 -8.187 -26.056 1.00 83.62 111 GLN A O 1
ATOM 910 N N . ALA A 1 112 ? 11.322 -8.788 -24.513 1.00 83.50 112 ALA A N 1
ATOM 911 C CA . ALA A 1 112 ? 12.221 -9.705 -23.817 1.00 83.50 112 ALA A CA 1
ATOM 912 C C . ALA A 1 112 ? 12.581 -10.908 -24.715 1.00 83.50 112 ALA A C 1
ATOM 914 O O . ALA A 1 112 ? 11.801 -11.300 -25.581 1.00 83.50 112 ALA A O 1
ATOM 915 N N . GLY A 1 113 ? 13.781 -11.471 -24.533 1.00 83.44 113 GLY A N 1
ATOM 916 C CA . GLY A 1 113 ? 14.230 -12.632 -25.309 1.00 83.44 113 GLY A CA 1
ATOM 917 C C . GLY A 1 113 ? 13.359 -13.869 -25.066 1.00 83.44 113 GLY A C 1
ATOM 918 O O . GLY A 1 113 ? 12.732 -13.983 -24.012 1.00 83.44 113 GLY A O 1
ATOM 919 N N . SER A 1 114 ? 13.358 -14.811 -26.016 1.00 80.25 114 SER A N 1
ATOM 920 C CA . SER A 1 114 ? 12.507 -16.014 -25.979 1.00 80.25 114 SER A CA 1
ATOM 921 C C . SER A 1 114 ? 12.637 -16.803 -24.675 1.00 80.25 114 SER A C 1
ATOM 923 O O . SER A 1 114 ? 11.627 -17.141 -24.077 1.00 80.25 114 SER A O 1
ATOM 925 N N . GLY A 1 115 ? 13.854 -16.967 -24.148 1.00 83.88 115 GLY A N 1
ATOM 926 C CA . GLY A 1 115 ? 14.072 -17.680 -22.884 1.00 83.88 115 GLY A CA 1
ATOM 927 C C . GLY A 1 115 ? 13.461 -17.017 -21.638 1.00 83.88 115 GLY A C 1
ATOM 928 O O . GLY A 1 115 ? 13.265 -17.690 -20.637 1.00 83.88 115 GLY A O 1
ATOM 929 N N . ILE A 1 116 ? 13.153 -15.714 -21.670 1.00 81.50 116 ILE A N 1
ATOM 930 C CA . ILE A 1 116 ? 12.410 -15.039 -20.586 1.00 81.50 116 ILE A CA 1
ATOM 931 C C . ILE A 1 116 ? 10.903 -15.204 -20.797 1.00 81.50 116 ILE A C 1
ATOM 933 O O . ILE A 1 116 ? 10.169 -15.374 -19.830 1.00 81.50 116 ILE A O 1
ATOM 937 N N . LEU A 1 117 ? 10.445 -15.162 -22.050 1.00 79.31 117 LEU A N 1
ATOM 938 C CA . LEU A 1 117 ? 9.032 -15.332 -22.392 1.00 79.31 117 LEU A CA 1
ATOM 939 C C . LEU A 1 117 ? 8.544 -16.765 -22.150 1.00 79.31 117 LEU A C 1
ATOM 941 O O . LEU A 1 117 ? 7.399 -16.950 -21.772 1.00 79.31 117 LEU A O 1
ATOM 945 N N . GLU A 1 118 ? 9.413 -17.761 -22.321 1.00 82.88 118 GLU A N 1
ATOM 946 C CA . GLU A 1 118 ? 9.120 -19.177 -22.057 1.00 82.88 118 GLU A CA 1
ATOM 947 C C . GLU A 1 118 ? 8.975 -19.509 -20.558 1.00 82.88 118 GLU A C 1
ATOM 949 O O . GLU A 1 118 ? 8.525 -20.599 -20.215 1.00 82.88 118 GLU A O 1
ATOM 954 N N . LEU A 1 119 ? 9.355 -18.590 -19.660 1.00 78.25 119 LEU A N 1
ATOM 955 C CA . LEU A 1 119 ? 9.232 -18.749 -18.204 1.00 78.25 119 LEU A CA 1
ATOM 956 C C . LEU A 1 119 ? 7.907 -18.211 -17.631 1.00 78.25 119 LEU A C 1
ATOM 958 O O . LEU A 1 119 ? 7.687 -18.350 -16.426 1.00 78.25 119 LEU A O 1
ATOM 962 N N . MET A 1 120 ? 7.066 -17.567 -18.450 1.00 63.31 120 MET A N 1
ATOM 963 C CA . MET A 1 120 ? 5.745 -17.047 -18.062 1.00 63.31 120 MET A CA 1
ATOM 964 C C . MET A 1 120 ? 4.616 -17.940 -18.553 1.00 63.31 120 MET A C 1
ATOM 966 O O . MET A 1 120 ? 3.658 -18.111 -17.766 1.00 63.31 120 MET A O 1
#

Secondary structure (DSSP, 8-state):
-HHHHHHHHHHHHHHHH-GGGGGSHHHHHHHHHHHHHHHH--GGGG-SHHHHHHHHHHHHHHHTS-SSSHHHHHHHHHHHHHHHHHHHTT-EEE-----SS------PEEE--HHHHTT-

Foldseek 3Di:
DVLQVVLVVVVVVVVVVPPVVVVDCVNVVSNCQVVCCVVPNDPVVVDCVVVVVVVVVLVVQQVPDPNPCSPVSSVVVVVVVVVVVQQLVFHWDFDDPDDDDDDDDDGDTDHDDPVSVVVD